Protein AF-A0A958GBP7-F1 (afdb_monomer)

Sequence (141 aa):
ARLQEMFGCHSPIRFRYVHDFTYGYDWAKWVAKDPARRSAVRPYDPPFLDYMIARGKELYELIAQDDRKYPTLRSAAYRNPFGFSREPEDETALLRRLAREGQIPLAAWRFDAAPDWKAPYYDIRRRLAETLGIQGKQDAQ

Structure (mmCIF, N/CA/C/O backbone):
data_AF-A0A958GBP7-F1
#
_entry.id   AF-A0A958GBP7-F1
#
loop_
_atom_site.group_PDB
_atom_site.id
_atom_site.type_symbol
_atom_site.label_atom_id
_atom_site.label_alt_id
_atom_site.label_comp_id
_atom_site.label_asym_id
_atom_site.label_entity_id
_atom_site.label_seq_id
_atom_site.pdbx_PDB_ins_code
_atom_site.Cartn_x
_atom_site.Cartn_y
_atom_site.Cartn_z
_atom_site.occupancy
_atom_site.B_iso_or_equiv
_atom_site.auth_seq_id
_atom_site.auth_comp_id
_atom_site.auth_asym_id
_atom_site.auth_atom_id
_atom_site.pdbx_PDB_model_num
ATOM 1 N N . ALA A 1 1 ? -9.358 -13.395 -4.813 1.00 68.19 1 ALA A N 1
ATOM 2 C CA . ALA A 1 1 ? -10.222 -13.517 -3.621 1.00 68.19 1 ALA A CA 1
ATOM 3 C C . ALA A 1 1 ? -9.408 -13.703 -2.334 1.00 68.19 1 ALA A C 1
ATOM 5 O O . ALA A 1 1 ? -9.445 -12.818 -1.494 1.00 68.19 1 ALA A O 1
ATOM 6 N N . ARG A 1 2 ? -8.567 -14.745 -2.220 1.00 87.12 2 ARG A N 1
ATOM 7 C CA . ARG A 1 2 ? -7.818 -15.089 -0.988 1.00 87.12 2 ARG A CA 1
ATOM 8 C C . ARG A 1 2 ? -7.112 -13.936 -0.251 1.00 87.12 2 ARG A C 1
ATOM 10 O O . ARG A 1 2 ? -7.284 -13.794 0.951 1.00 87.12 2 ARG A O 1
ATOM 17 N N . LEU A 1 3 ? -6.314 -13.106 -0.933 1.0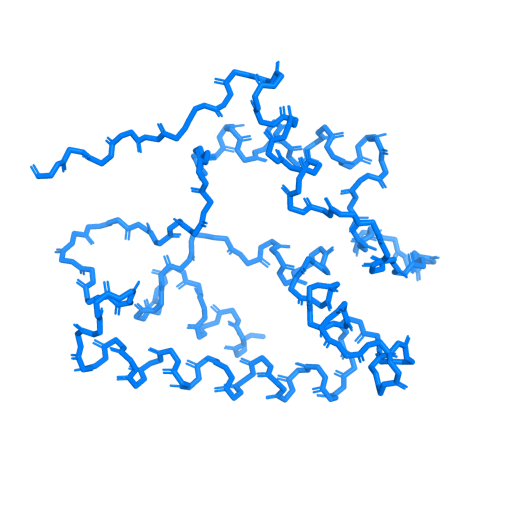0 89.81 3 LEU A N 1
ATOM 18 C CA . LEU A 1 3 ? -5.617 -11.989 -0.266 1.00 89.81 3 LEU A CA 1
ATOM 19 C C . LEU A 1 3 ? -6.596 -10.935 0.275 1.00 89.81 3 LEU A C 1
ATOM 21 O O . LEU A 1 3 ? -6.405 -10.417 1.369 1.00 89.81 3 LEU A O 1
ATOM 25 N N . GLN A 1 4 ? -7.681 -10.657 -0.446 1.00 88.38 4 GLN A N 1
ATOM 26 C CA . GLN A 1 4 ? -8.715 -9.737 0.026 1.00 88.38 4 GLN A CA 1
ATOM 27 C C . GLN A 1 4 ? -9.433 -10.285 1.265 1.00 88.38 4 GLN A C 1
ATOM 29 O O . GLN A 1 4 ? -9.693 -9.529 2.194 1.00 88.38 4 GLN A O 1
ATOM 34 N N . GLU A 1 5 ? -9.704 -11.588 1.311 1.00 91.69 5 GLU A N 1
ATOM 35 C CA . GLU A 1 5 ? -10.292 -12.248 2.484 1.00 91.69 5 GLU A CA 1
ATOM 36 C C . GLU A 1 5 ? -9.353 -12.230 3.692 1.00 91.69 5 GLU A C 1
ATOM 38 O O . GLU A 1 5 ? -9.816 -12.070 4.813 1.00 91.69 5 GLU A O 1
ATOM 43 N N . MET A 1 6 ? -8.041 -12.360 3.472 1.00 93.75 6 MET A N 1
ATOM 44 C CA . MET A 1 6 ? -7.046 -12.350 4.548 1.00 93.75 6 MET A CA 1
ATOM 45 C C . MET A 1 6 ? -6.799 -10.956 5.130 1.00 93.75 6 MET A C 1
ATOM 47 O O . M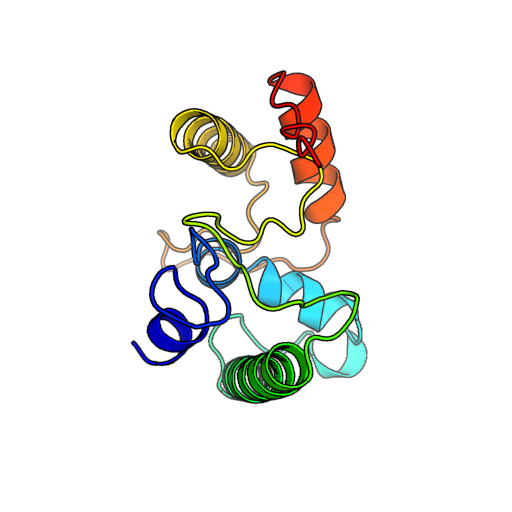ET A 1 6 ? -6.587 -10.837 6.331 1.00 93.75 6 MET A O 1
ATOM 51 N N . PHE A 1 7 ? -6.779 -9.915 4.294 1.00 94.06 7 PHE A N 1
ATOM 52 C CA . PHE A 1 7 ? -6.398 -8.559 4.710 1.00 94.06 7 PHE A CA 1
ATOM 53 C C . PHE A 1 7 ? -7.589 -7.615 4.921 1.00 94.06 7 PHE A C 1
ATOM 55 O O . PHE A 1 7 ? -7.465 -6.630 5.648 1.00 94.06 7 PHE A O 1
ATOM 62 N N . GLY A 1 8 ? -8.731 -7.891 4.289 1.00 92.12 8 GLY A N 1
ATOM 63 C CA . GLY A 1 8 ? -9.880 -6.989 4.233 1.00 92.12 8 GLY A CA 1
ATOM 64 C C . GLY A 1 8 ? -10.631 -6.820 5.555 1.00 92.12 8 GLY A C 1
ATOM 65 O O . GLY A 1 8 ? -10.294 -7.409 6.584 1.00 92.12 8 GLY A O 1
ATOM 66 N N . CYS A 1 9 ? -11.697 -6.022 5.512 1.00 90.56 9 CYS A N 1
ATOM 67 C CA . CYS A 1 9 ? -12.456 -5.563 6.678 1.00 90.56 9 CYS A CA 1
ATOM 68 C C . CYS A 1 9 ? -13.105 -6.674 7.521 1.00 90.56 9 CYS A C 1
ATOM 70 O O . CYS A 1 9 ? -13.351 -6.452 8.704 1.00 90.56 9 CYS A O 1
ATOM 72 N N . HIS A 1 10 ? -13.358 -7.847 6.934 1.00 89.88 10 HIS A N 1
ATOM 73 C CA . HIS A 1 10 ? -13.975 -8.996 7.609 1.00 89.88 10 HIS A CA 1
ATOM 74 C C . HIS A 1 10 ? -12.958 -10.015 8.153 1.00 89.88 10 HIS A C 1
ATOM 76 O O . HIS A 1 10 ? -13.345 -11.013 8.753 1.00 89.88 10 HIS A O 1
ATOM 82 N N . SER A 1 11 ? -11.660 -9.785 7.944 1.00 92.62 11 SER A N 1
ATOM 83 C CA . SER A 1 11 ? -10.584 -10.608 8.513 1.00 92.62 11 SER A CA 1
ATOM 84 C C . SER A 1 11 ? -10.226 -10.146 9.927 1.00 92.62 11 SER A C 1
ATOM 86 O O . SER A 1 11 ? -10.554 -9.025 10.278 1.00 92.62 11 SER A O 1
ATOM 88 N N . PRO A 1 12 ? -9.453 -10.899 10.722 1.00 92.56 12 PRO A N 1
ATOM 89 C CA . PRO A 1 12 ? -8.787 -10.369 11.916 1.00 92.56 12 PRO A CA 1
ATOM 90 C C . PRO A 1 12 ? -7.805 -9.212 11.651 1.00 92.56 12 PRO A C 1
ATOM 92 O O . PRO A 1 12 ? -7.540 -8.423 12.557 1.00 92.56 12 PRO A O 1
ATOM 95 N N . ILE A 1 13 ? -7.270 -9.074 10.428 1.00 94.31 13 ILE A N 1
ATOM 96 C CA . ILE A 1 13 ? -6.367 -7.968 10.063 1.00 94.31 13 ILE A CA 1
ATOM 97 C C . ILE A 1 13 ? -7.134 -6.641 9.937 1.00 94.31 13 ILE A C 1
ATOM 99 O O . ILE A 1 13 ? -6.620 -5.603 10.355 1.00 94.31 13 ILE A O 1
ATOM 103 N N . ARG A 1 14 ? -8.363 -6.671 9.407 1.00 93.25 14 ARG A N 1
ATOM 104 C CA . ARG A 1 14 ? -9.304 -5.534 9.319 1.00 93.25 14 ARG A CA 1
ATOM 105 C C . ARG A 1 14 ? -8.745 -4.273 8.657 1.00 93.25 14 ARG A C 1
ATOM 107 O O . ARG A 1 14 ? -8.990 -3.164 9.144 1.00 93.25 14 ARG A O 1
ATOM 114 N N . PHE A 1 15 ? -8.039 -4.393 7.534 1.00 92.94 15 PHE A N 1
ATOM 115 C CA . PHE A 1 15 ? -7.813 -3.215 6.695 1.00 92.94 15 PHE A CA 1
ATOM 116 C C . PHE A 1 15 ? -9.099 -2.857 5.955 1.00 92.94 15 PHE A C 1
ATOM 118 O O . PHE A 1 15 ? -9.737 -3.707 5.334 1.00 92.94 15 PHE A O 1
ATOM 125 N N . ARG A 1 16 ? -9.484 -1.577 6.017 1.00 92.44 16 ARG A N 1
ATOM 126 C CA . ARG A 1 16 ? -10.696 -1.080 5.349 1.00 92.44 16 ARG A CA 1
ATOM 127 C C . ARG A 1 16 ? -10.620 -1.230 3.832 1.00 92.44 16 ARG A C 1
ATOM 129 O O . ARG A 1 16 ? -11.624 -1.519 3.191 1.00 92.44 16 ARG A O 1
ATOM 136 N N . TYR A 1 17 ? -9.424 -1.052 3.279 1.00 91.81 17 TYR A N 1
ATOM 137 C CA . TYR A 1 17 ? -9.169 -1.095 1.847 1.00 91.81 17 TYR A CA 1
ATOM 138 C C . TYR A 1 17 ? -7.992 -2.008 1.531 1.00 91.81 17 TYR A C 1
ATOM 140 O O . TYR A 1 17 ? -7.031 -2.092 2.292 1.00 91.81 17 TYR A O 1
ATOM 148 N N . VAL A 1 18 ? -8.039 -2.610 0.346 1.00 90.69 18 VAL A N 1
ATOM 149 C CA . VAL A 1 18 ? -6.927 -3.371 -0.247 1.00 90.69 18 VAL A CA 1
ATOM 150 C C . VAL A 1 18 ? -6.214 -2.572 -1.345 1.00 90.69 18 VAL A C 1
ATOM 152 O O . VAL A 1 18 ? -5.508 -3.132 -2.176 1.00 90.69 18 VAL A O 1
ATOM 155 N N . HIS A 1 19 ? -6.400 -1.248 -1.360 1.00 93.56 19 HIS A N 1
ATOM 156 C CA . HIS A 1 19 ? -5.864 -0.349 -2.384 1.00 93.56 19 HIS A CA 1
ATOM 157 C C . HIS A 1 19 ? -4.338 -0.398 -2.483 1.00 93.56 19 HIS A C 1
ATOM 159 O O . HIS A 1 19 ? -3.807 -0.304 -3.584 1.00 93.56 19 HIS A O 1
ATOM 165 N N . ASP A 1 20 ? -3.631 -0.581 -1.365 1.00 93.94 20 ASP A N 1
ATOM 166 C CA . ASP A 1 20 ? -2.171 -0.691 -1.374 1.00 93.94 20 ASP A CA 1
ATOM 167 C C . ASP A 1 20 ? -1.687 -1.911 -2.174 1.00 93.94 20 ASP A C 1
ATOM 169 O O . ASP A 1 20 ? -0.698 -1.811 -2.902 1.00 93.94 20 ASP A O 1
ATOM 173 N N . PHE A 1 21 ? -2.435 -3.015 -2.138 1.00 94.81 21 PHE A N 1
ATOM 174 C CA . PHE A 1 21 ? -2.193 -4.173 -2.992 1.00 94.81 21 PHE A CA 1
ATOM 175 C C . PHE A 1 21 ? -2.599 -3.880 -4.442 1.00 94.81 21 PHE A C 1
ATOM 177 O O . PHE A 1 21 ? -1.790 -4.042 -5.355 1.00 94.81 21 PHE A O 1
ATOM 184 N N . THR A 1 22 ? -3.828 -3.396 -4.663 1.00 94.75 22 THR A N 1
ATOM 185 C CA . THR A 1 22 ? -4.367 -3.139 -6.010 1.00 94.75 22 THR A CA 1
ATOM 186 C C . THR A 1 22 ? -3.506 -2.161 -6.801 1.00 94.75 22 THR A C 1
ATOM 188 O O . THR A 1 22 ? -3.239 -2.396 -7.970 1.00 94.75 22 THR A O 1
ATOM 191 N N . TYR A 1 23 ? -3.033 -1.087 -6.179 1.00 96.81 23 TYR A N 1
ATOM 192 C CA . TYR A 1 23 ? -2.276 -0.030 -6.847 1.00 96.81 23 TYR A CA 1
ATOM 193 C C . TYR A 1 23 ? -0.755 -0.191 -6.726 1.00 96.81 23 TYR A C 1
ATOM 195 O O . TYR A 1 23 ? -0.003 0.716 -7.083 1.00 96.81 23 TYR A O 1
ATOM 203 N N . GLY A 1 24 ? -0.289 -1.348 -6.244 1.00 96.75 24 GLY A N 1
ATOM 204 C CA . GLY A 1 24 ? 1.124 -1.722 -6.239 1.00 96.75 24 GLY A CA 1
ATOM 205 C C . GLY A 1 24 ? 1.976 -1.054 -5.157 1.00 96.75 24 GLY A C 1
ATOM 206 O O . GLY A 1 24 ? 3.199 -1.142 -5.222 1.00 96.75 24 GLY A O 1
ATOM 207 N N . TYR A 1 25 ? 1.382 -0.411 -4.149 1.00 97.19 25 TYR A N 1
ATOM 208 C CA . TYR A 1 25 ? 2.128 0.192 -3.038 1.00 97.19 25 TYR A CA 1
ATOM 209 C C . TYR A 1 25 ? 2.823 -0.859 -2.167 1.00 97.19 25 TYR A C 1
ATOM 211 O O . TYR A 1 25 ? 3.985 -0.671 -1.795 1.00 97.19 25 TYR A O 1
ATOM 219 N N . ASP A 1 26 ? 2.147 -1.973 -1.873 1.00 96.69 26 ASP A N 1
ATOM 220 C CA . ASP A 1 26 ? 2.746 -3.083 -1.120 1.00 96.69 26 ASP A CA 1
ATOM 221 C C . ASP A 1 26 ? 3.909 -3.712 -1.895 1.00 96.69 26 ASP A C 1
ATOM 223 O O . ASP A 1 26 ? 4.976 -3.967 -1.328 1.00 96.69 26 ASP A O 1
ATOM 227 N N . TRP A 1 27 ? 3.734 -3.882 -3.209 1.00 98.12 27 TRP A N 1
ATOM 228 C CA . TRP A 1 27 ? 4.779 -4.375 -4.103 1.00 98.12 27 TRP A CA 1
ATOM 229 C C . TRP A 1 27 ? 5.973 -3.423 -4.159 1.00 98.12 27 TRP A C 1
ATOM 231 O O . TRP A 1 27 ? 7.100 -3.853 -3.921 1.00 98.12 27 TRP A O 1
ATOM 241 N N . ALA A 1 28 ? 5.741 -2.129 -4.388 1.00 98.06 28 ALA A N 1
ATOM 242 C CA . ALA A 1 28 ? 6.803 -1.132 -4.468 1.00 98.06 28 ALA A CA 1
ATOM 243 C C . ALA A 1 28 ? 7.647 -1.120 -3.186 1.00 98.06 28 ALA A C 1
ATOM 245 O O . ALA A 1 28 ? 8.876 -1.176 -3.232 1.00 98.06 28 ALA A O 1
ATOM 246 N N . LYS A 1 29 ? 6.985 -1.153 -2.023 1.00 97.25 29 LYS A N 1
ATOM 247 C CA . LYS A 1 29 ? 7.643 -1.245 -0.714 1.00 97.25 29 LYS A CA 1
ATOM 248 C C . LYS A 1 29 ? 8.426 -2.548 -0.539 1.00 97.25 29 LYS A C 1
ATOM 250 O O . LYS A 1 29 ? 9.486 -2.542 0.087 1.00 97.25 29 LYS A O 1
ATOM 255 N N . TRP A 1 30 ? 7.907 -3.670 -1.030 1.00 97.94 30 TRP A N 1
ATOM 256 C CA . TRP A 1 30 ? 8.577 -4.966 -0.954 1.00 97.94 30 TRP A CA 1
ATOM 257 C C . TRP A 1 30 ? 9.821 -5.031 -1.849 1.00 97.94 30 TRP A C 1
ATOM 259 O O . TRP A 1 30 ? 10.865 -5.502 -1.383 1.00 97.94 30 TRP A O 1
ATOM 269 N N . VAL A 1 31 ? 9.744 -4.507 -3.076 1.00 98.25 31 VAL A N 1
ATOM 270 C CA . VAL A 1 31 ? 10.886 -4.409 -3.996 1.00 98.25 31 VAL A CA 1
ATOM 271 C C . VAL A 1 31 ? 11.949 -3.467 -3.442 1.00 98.25 31 VAL A C 1
ATOM 273 O O . VAL A 1 31 ? 13.114 -3.850 -3.378 1.00 98.25 31 VAL A O 1
ATOM 276 N N . ALA A 1 32 ? 11.562 -2.286 -2.952 1.00 97.31 32 ALA A N 1
ATOM 277 C CA . ALA A 1 32 ? 12.491 -1.284 -2.423 1.00 97.31 32 ALA A CA 1
ATOM 278 C C . ALA A 1 32 ? 13.369 -1.795 -1.263 1.00 97.31 32 ALA A C 1
ATOM 280 O O . ALA A 1 32 ? 14.466 -1.287 -1.052 1.00 97.31 32 ALA A O 1
ATOM 281 N N . LYS A 1 33 ? 12.916 -2.813 -0.517 1.00 97.12 33 LYS A N 1
ATOM 282 C CA . LYS A 1 33 ? 13.695 -3.440 0.566 1.00 97.12 33 LYS A CA 1
ATOM 283 C C . LYS A 1 33 ? 14.826 -4.350 0.086 1.00 97.12 33 LYS A C 1
ATOM 285 O O . LYS A 1 33 ? 15.733 -4.616 0.864 1.00 97.12 33 LYS A O 1
ATOM 290 N N . ASP A 1 34 ? 14.742 -4.881 -1.130 1.00 97.62 34 ASP A N 1
ATOM 291 C CA . ASP A 1 34 ? 15.780 -5.733 -1.726 1.00 97.62 34 ASP A CA 1
ATOM 292 C C . ASP A 1 34 ? 15.709 -5.649 -3.263 1.00 97.62 34 ASP A C 1
ATOM 294 O O . ASP A 1 34 ? 15.269 -6.592 -3.935 1.00 97.62 34 ASP A O 1
ATOM 298 N N . PRO A 1 35 ? 16.092 -4.496 -3.850 1.00 97.38 35 PRO A N 1
ATOM 299 C CA . PRO A 1 35 ? 15.925 -4.273 -5.284 1.00 97.38 35 PRO A CA 1
ATOM 300 C C . PRO A 1 35 ? 16.744 -5.241 -6.138 1.00 97.38 35 PRO A C 1
ATOM 302 O O . PRO A 1 35 ? 16.307 -5.624 -7.224 1.00 97.38 35 PRO A O 1
ATOM 305 N N . ALA A 1 36 ? 17.909 -5.665 -5.635 1.00 97.50 36 ALA A N 1
ATOM 306 C CA . ALA A 1 36 ? 18.818 -6.566 -6.333 1.00 97.50 36 ALA A CA 1
ATOM 307 C C . ALA A 1 36 ? 18.146 -7.901 -6.679 1.00 97.50 36 ALA A C 1
ATOM 309 O O . ALA A 1 36 ? 18.353 -8.426 -7.768 1.00 97.50 36 ALA A O 1
ATOM 310 N N . ARG A 1 37 ? 17.306 -8.429 -5.780 1.00 97.19 37 ARG A N 1
ATOM 311 C CA . ARG A 1 37 ? 16.608 -9.704 -5.999 1.00 97.19 37 ARG A CA 1
ATOM 312 C C . ARG A 1 37 ? 15.189 -9.550 -6.538 1.00 97.19 37 ARG A C 1
ATOM 314 O O . ARG A 1 37 ? 14.660 -10.496 -7.110 1.00 97.19 37 ARG A O 1
ATOM 321 N N . ARG A 1 38 ? 14.547 -8.397 -6.324 1.00 98.06 38 ARG A N 1
ATOM 322 C CA . ARG A 1 38 ? 13.090 -8.248 -6.511 1.00 98.06 38 ARG A CA 1
ATOM 323 C C . ARG A 1 38 ? 12.681 -7.325 -7.651 1.00 98.06 38 ARG A C 1
ATOM 325 O O . ARG A 1 38 ? 11.519 -7.346 -8.032 1.00 98.06 38 ARG A O 1
ATOM 332 N N . SER A 1 39 ? 13.599 -6.540 -8.214 1.00 97.25 39 SER A N 1
ATOM 333 C CA . SER A 1 39 ? 13.273 -5.545 -9.252 1.00 97.25 39 SER A CA 1
ATOM 334 C C . SER A 1 39 ? 12.680 -6.130 -10.538 1.00 97.25 39 SER A C 1
ATOM 336 O O . SER A 1 39 ? 11.962 -5.420 -11.238 1.00 97.25 39 SER A O 1
ATOM 338 N N . ALA A 1 40 ? 12.946 -7.405 -10.833 1.00 97.00 40 ALA A N 1
ATOM 339 C CA . ALA A 1 40 ? 12.375 -8.112 -11.980 1.00 97.00 40 ALA A CA 1
ATOM 340 C C . ALA A 1 40 ? 10.966 -8.681 -11.723 1.00 97.00 40 ALA A C 1
ATOM 342 O O . ALA A 1 40 ? 10.287 -9.063 -12.672 1.00 97.00 40 ALA A O 1
ATOM 343 N N . VAL A 1 41 ? 10.521 -8.751 -10.465 1.00 97.81 41 VAL A N 1
ATOM 344 C CA . VAL A 1 41 ? 9.214 -9.309 -10.091 1.00 97.81 41 VAL A CA 1
ATOM 345 C C . VAL A 1 41 ? 8.151 -8.224 -10.227 1.00 97.81 41 VAL A C 1
ATOM 347 O O . VAL A 1 41 ? 8.315 -7.139 -9.672 1.00 97.81 41 VAL A O 1
ATOM 350 N N . ARG A 1 42 ? 7.042 -8.499 -10.916 1.00 96.12 42 ARG A N 1
ATOM 351 C CA . ARG A 1 42 ? 5.924 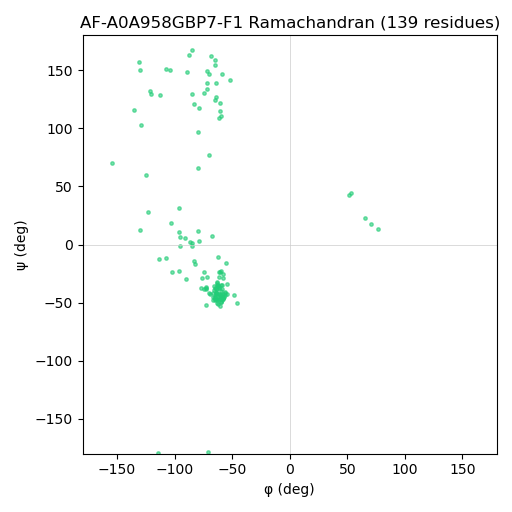-7.557 -11.095 1.00 96.12 42 ARG A CA 1
ATOM 352 C C . ARG A 1 42 ? 4.898 -7.638 -9.943 1.00 96.12 42 ARG A C 1
ATOM 354 O O . ARG A 1 42 ? 4.867 -8.639 -9.227 1.00 96.12 42 ARG A O 1
ATOM 361 N N . PRO A 1 43 ? 4.016 -6.626 -9.768 1.00 94.00 43 PRO A N 1
ATOM 362 C CA . PRO A 1 43 ? 3.045 -6.539 -8.662 1.00 94.00 43 PRO A CA 1
ATOM 363 C C . PRO A 1 43 ? 2.087 -7.712 -8.457 1.00 94.00 43 PRO A C 1
ATOM 365 O O . PRO A 1 43 ? 1.476 -7.797 -7.398 1.00 94.00 43 PRO A O 1
ATOM 368 N N . TYR A 1 44 ? 1.932 -8.597 -9.439 1.00 94.25 44 TYR A N 1
ATOM 369 C CA . TYR A 1 44 ? 1.042 -9.758 -9.348 1.00 94.25 44 TYR A CA 1
ATOM 370 C C . TYR A 1 44 ? 1.733 -11.063 -9.744 1.00 94.25 44 TYR A C 1
ATOM 372 O O . TYR A 1 44 ? 1.065 -12.076 -9.938 1.00 94.25 44 TYR A O 1
ATOM 380 N N . ASP A 1 45 ? 3.061 -11.049 -9.859 1.00 96.69 45 ASP A N 1
ATOM 381 C CA . ASP A 1 45 ? 3.809 -12.263 -10.149 1.00 96.69 45 ASP A CA 1
ATOM 382 C C . ASP A 1 45 ? 3.818 -13.185 -8.919 1.00 96.69 45 ASP A C 1
ATOM 384 O O . ASP A 1 45 ? 3.829 -12.696 -7.778 1.00 96.69 45 ASP A O 1
ATOM 388 N N . PRO A 1 46 ? 3.877 -14.517 -9.118 1.00 96.94 46 PRO A N 1
ATOM 389 C CA . PRO A 1 46 ? 3.817 -15.488 -8.028 1.00 96.94 46 PRO A CA 1
ATOM 390 C C . PRO A 1 46 ? 4.752 -15.202 -6.839 1.00 96.94 46 PRO A C 1
ATOM 392 O O . PRO A 1 46 ? 4.258 -15.234 -5.712 1.00 96.94 46 PRO A O 1
ATOM 395 N N . PRO A 1 47 ? 6.036 -14.807 -7.020 1.00 97.88 47 PRO A N 1
ATOM 396 C CA . PRO A 1 47 ? 6.927 -14.561 -5.883 1.00 97.88 47 PRO A CA 1
ATOM 397 C C . PRO A 1 47 ? 6.429 -13.473 -4.922 1.00 97.88 47 PRO A C 1
ATOM 399 O O . PRO A 1 47 ? 6.628 -13.570 -3.710 1.00 97.88 47 PRO A O 1
ATOM 402 N N . PHE A 1 48 ? 5.771 -12.433 -5.440 1.00 97.88 48 PHE A N 1
ATOM 403 C CA . PHE A 1 48 ? 5.200 -11.387 -4.595 1.00 97.88 48 PHE A CA 1
ATOM 404 C C . PHE A 1 48 ? 3.894 -11.841 -3.931 1.00 97.88 48 PHE A C 1
ATOM 406 O O . PHE A 1 48 ? 3.654 -11.530 -2.762 1.00 97.88 48 PHE A O 1
ATOM 413 N N . LEU A 1 49 ? 3.061 -12.608 -4.639 1.00 97.25 49 LEU A N 1
ATOM 414 C CA . LEU A 1 49 ? 1.825 -13.150 -4.070 1.00 97.25 49 LEU A CA 1
ATOM 415 C C . LEU A 1 49 ? 2.111 -14.128 -2.923 1.00 97.25 49 LEU A C 1
ATOM 417 O O . LEU A 1 49 ? 1.466 -14.041 -1.876 1.00 97.25 49 LEU A O 1
ATOM 421 N N . ASP A 1 50 ? 3.115 -14.991 -3.077 1.00 97.19 50 ASP A N 1
ATOM 422 C CA . ASP A 1 50 ? 3.562 -15.913 -2.029 1.00 97.19 50 ASP A CA 1
ATOM 423 C C . ASP A 1 50 ? 4.069 -15.155 -0.800 1.00 97.19 50 ASP A C 1
ATOM 425 O O . ASP A 1 50 ? 3.697 -15.478 0.334 1.00 97.19 50 ASP A O 1
ATOM 429 N N . TYR A 1 51 ? 4.840 -14.084 -1.018 1.00 97.25 51 TYR A N 1
ATOM 430 C CA . TYR A 1 51 ? 5.253 -13.176 0.048 1.00 97.25 51 TYR A CA 1
ATOM 431 C C . TYR A 1 51 ? 4.051 -12.567 0.787 1.00 97.25 51 TYR A C 1
ATOM 433 O O . TYR A 1 51 ? 4.026 -12.571 2.019 1.00 97.25 51 TYR A O 1
ATOM 441 N N . MET A 1 52 ? 3.037 -12.076 0.068 1.00 97.19 52 MET A N 1
ATOM 442 C CA . MET A 1 52 ? 1.842 -11.487 0.685 1.00 97.19 52 MET A CA 1
ATOM 443 C C . MET A 1 52 ? 1.048 -12.510 1.505 1.00 97.19 52 MET A C 1
ATOM 445 O O . MET A 1 52 ? 0.561 -12.182 2.588 1.00 97.19 52 MET A O 1
ATOM 449 N N . ILE A 1 53 ? 0.949 -13.758 1.036 1.00 96.56 53 ILE A N 1
ATOM 450 C CA . ILE A 1 53 ? 0.292 -14.844 1.778 1.00 96.56 53 ILE A CA 1
ATOM 451 C C . ILE A 1 53 ? 1.067 -15.164 3.059 1.00 96.56 53 ILE A C 1
ATOM 453 O O . ILE A 1 53 ? 0.458 -15.255 4.127 1.00 96.56 53 ILE A O 1
ATOM 457 N N . ALA A 1 54 ? 2.391 -15.323 2.971 1.00 97.12 54 ALA A N 1
ATOM 458 C CA . ALA A 1 54 ? 3.240 -15.572 4.135 1.00 97.12 54 ALA A CA 1
ATOM 459 C C . ALA A 1 54 ? 3.115 -14.432 5.156 1.00 97.12 54 ALA A C 1
ATOM 461 O O . ALA A 1 54 ? 2.815 -14.675 6.324 1.00 97.12 54 ALA A O 1
ATOM 462 N N . ARG A 1 55 ? 3.202 -13.180 4.691 1.00 96.19 55 ARG A N 1
ATOM 463 C CA . ARG A 1 55 ? 3.056 -12.002 5.548 1.00 96.19 55 ARG A CA 1
ATOM 464 C C . ARG A 1 55 ? 1.682 -11.916 6.205 1.00 96.19 55 ARG A C 1
ATOM 466 O O . ARG A 1 55 ? 1.576 -11.492 7.353 1.00 96.19 55 ARG A O 1
ATOM 473 N N . GLY A 1 56 ? 0.631 -12.296 5.486 1.00 95.88 56 GLY A N 1
ATOM 474 C CA . GLY A 1 56 ? -0.710 -12.378 6.046 1.00 95.88 56 GLY A CA 1
ATOM 475 C C . GLY A 1 56 ? -0.762 -13.364 7.211 1.00 95.88 56 GLY A C 1
ATOM 476 O O . GLY A 1 56 ? -1.209 -12.985 8.285 1.00 95.88 56 GLY A O 1
ATOM 477 N N . LYS A 1 57 ? -0.235 -14.585 7.046 1.00 97.00 57 LYS A N 1
ATOM 478 C CA . LYS A 1 57 ? -0.181 -15.593 8.124 1.00 97.00 57 LYS A CA 1
ATOM 479 C C . LYS A 1 57 ? 0.584 -15.099 9.355 1.00 97.00 57 LYS A C 1
ATOM 481 O O . LYS A 1 57 ? 0.055 -15.193 10.455 1.00 97.00 57 LYS A O 1
ATOM 486 N N . GLU A 1 58 ? 1.751 -14.485 9.158 1.00 97.19 58 GLU A N 1
ATOM 487 C CA . GLU A 1 58 ? 2.515 -13.861 10.251 1.00 97.19 58 GLU A CA 1
ATOM 488 C C . GLU A 1 58 ? 1.677 -12.822 11.008 1.00 97.19 58 GLU A C 1
ATOM 490 O O . GLU A 1 58 ? 1.729 -12.737 12.230 1.00 97.19 58 GLU A O 1
ATOM 495 N N . LEU A 1 59 ? 0.885 -12.011 10.294 1.00 95.88 59 LEU A N 1
ATOM 496 C CA . LEU A 1 59 ? -0.009 -11.057 10.942 1.00 95.88 59 LEU A CA 1
ATOM 497 C C . LEU A 1 59 ? -1.083 -11.772 11.761 1.00 95.88 59 LEU A C 1
ATOM 499 O O . LEU A 1 59 ? -1.312 -11.357 12.884 1.00 95.88 59 LEU A O 1
ATOM 503 N N . TYR A 1 60 ? -1.711 -12.839 11.264 1.00 95.88 60 TYR A N 1
ATOM 504 C CA . TYR A 1 60 ? -2.668 -13.612 12.070 1.00 95.88 60 TYR A CA 1
ATOM 505 C C . TYR A 1 60 ? -2.045 -14.127 13.374 1.00 95.88 60 TYR A C 1
ATOM 507 O O . TYR A 1 60 ? -2.669 -14.006 14.425 1.00 95.88 60 TYR A O 1
ATOM 515 N N . GLU A 1 61 ? -0.818 -14.649 13.316 1.00 96.88 61 GLU A N 1
ATOM 516 C CA . GLU A 1 61 ? -0.090 -15.132 14.495 1.00 96.88 61 GLU A CA 1
ATOM 517 C C . GLU A 1 61 ? 0.184 -14.005 15.498 1.00 96.88 61 GLU A C 1
ATOM 519 O O . GLU A 1 61 ? -0.125 -14.152 16.679 1.00 96.88 61 GLU A O 1
ATOM 524 N N . LEU A 1 62 ? 0.677 -12.853 15.029 1.00 96.75 62 LEU A N 1
ATOM 525 C CA . LEU A 1 62 ? 0.919 -11.679 15.877 1.00 96.75 62 LEU A CA 1
ATOM 526 C C . LEU A 1 62 ? -0.366 -11.187 16.557 1.00 96.75 62 LEU A C 1
ATOM 528 O O . LEU A 1 62 ? -0.352 -10.829 17.730 1.00 96.75 62 LEU A O 1
ATOM 532 N N . ILE A 1 63 ? -1.491 -11.203 15.841 1.00 95.31 63 ILE A N 1
ATOM 533 C CA . ILE A 1 63 ? -2.788 -10.766 16.376 1.00 95.31 63 ILE A CA 1
ATOM 534 C C . ILE A 1 63 ? -3.309 -11.743 17.418 1.00 95.31 63 ILE A C 1
ATOM 536 O O . ILE A 1 63 ? -3.813 -11.318 18.454 1.00 95.31 63 ILE A O 1
ATOM 540 N N . ALA A 1 64 ? -3.177 -13.045 17.159 1.00 94.50 64 ALA A N 1
ATOM 541 C CA . ALA A 1 64 ? -3.565 -14.084 18.105 1.00 94.50 64 ALA A CA 1
ATOM 542 C C . ALA A 1 64 ? -2.757 -14.005 19.412 1.00 94.50 64 ALA A C 1
ATOM 544 O O . ALA A 1 64 ? -3.263 -14.381 20.465 1.00 94.50 64 ALA A O 1
ATOM 545 N N . GLN A 1 65 ? -1.527 -13.490 19.346 1.00 95.94 65 GLN A N 1
ATOM 546 C CA . GLN A 1 65 ? -0.660 -13.234 20.499 1.00 95.94 65 GLN A CA 1
ATOM 547 C C . GLN A 1 65 ? -0.885 -11.857 21.148 1.00 95.94 65 GLN A C 1
ATOM 549 O O . GLN A 1 65 ? -0.182 -11.520 22.096 1.00 95.94 65 GLN A O 1
ATOM 554 N N . ASP A 1 66 ? -1.838 -11.065 20.645 1.00 93.88 66 ASP A N 1
ATOM 555 C CA . ASP A 1 66 ? -2.089 -9.680 21.062 1.00 93.88 66 ASP A CA 1
ATOM 556 C C . ASP A 1 66 ? -0.813 -8.814 21.045 1.00 93.88 66 ASP A C 1
ATOM 558 O O . ASP A 1 66 ? -0.535 -8.038 21.960 1.00 93.88 66 ASP A O 1
ATOM 562 N N . ASP A 1 67 ? -0.004 -8.973 19.989 1.00 95.81 67 ASP A N 1
ATOM 563 C CA . ASP A 1 67 ? 1.255 -8.254 19.806 1.00 95.81 67 ASP A CA 1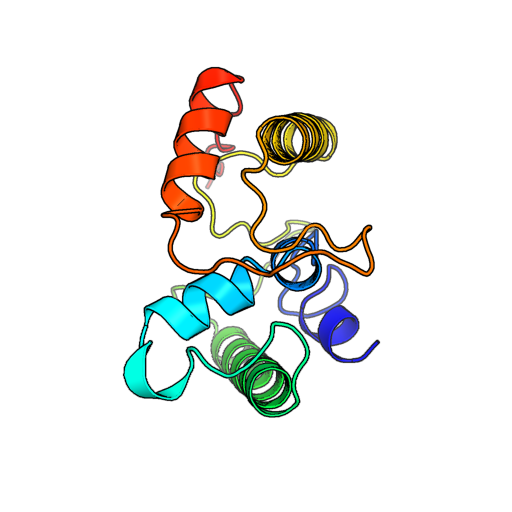
ATOM 564 C C . ASP A 1 67 ? 1.074 -6.736 19.954 1.00 95.81 67 ASP A C 1
ATOM 566 O O . ASP A 1 67 ? 0.124 -6.145 19.441 1.00 95.81 67 ASP A O 1
ATOM 570 N N . ARG A 1 68 ? 2.052 -6.066 20.577 1.00 92.06 68 ARG A N 1
ATOM 571 C CA . ARG A 1 68 ? 2.002 -4.621 20.859 1.00 92.06 68 ARG A CA 1
ATOM 572 C C . ARG A 1 68 ? 1.735 -3.766 19.615 1.00 92.06 68 ARG A C 1
ATOM 574 O O . ARG A 1 68 ? 1.130 -2.702 19.726 1.00 92.06 68 ARG A O 1
ATOM 581 N N . LYS A 1 69 ? 2.232 -4.175 18.444 1.00 90.50 69 LYS A N 1
ATOM 582 C CA . LYS A 1 69 ? 2.045 -3.448 17.182 1.00 90.50 69 LYS A CA 1
ATOM 583 C C . LYS A 1 69 ? 0.785 -3.894 16.442 1.00 90.50 69 LYS A C 1
ATOM 585 O O . LYS A 1 69 ? 0.207 -3.090 15.709 1.00 90.50 69 LYS A O 1
ATOM 590 N N . TYR A 1 70 ? 0.375 -5.147 16.604 1.00 91.94 70 TYR A N 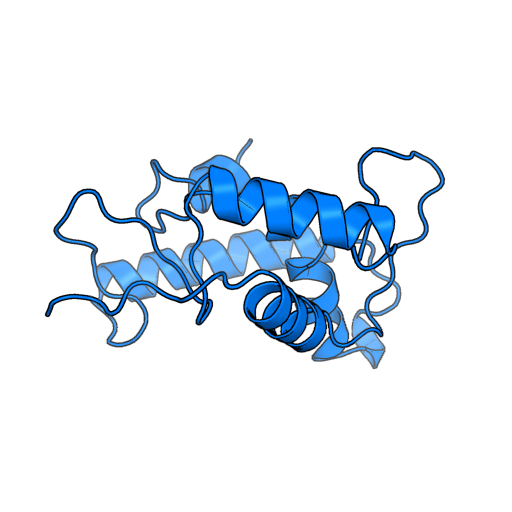1
ATOM 591 C CA . TYR A 1 70 ? -0.807 -5.710 15.958 1.00 91.94 70 TYR A CA 1
ATOM 592 C C . TYR A 1 70 ? -1.788 -6.318 16.967 1.00 91.94 70 TYR A C 1
ATOM 594 O O . TYR A 1 70 ? -2.124 -7.495 16.833 1.00 91.94 70 TYR A O 1
ATOM 602 N N . PRO A 1 71 ? -2.313 -5.531 17.921 1.00 92.12 71 PRO A N 1
ATOM 603 C CA . PRO A 1 71 ? -3.225 -6.061 18.919 1.00 92.12 71 PRO A CA 1
ATOM 604 C C . PRO A 1 71 ? -4.560 -6.461 18.286 1.00 92.12 71 PRO A C 1
ATOM 606 O O . PRO A 1 71 ? -4.939 -6.016 17.186 1.00 92.12 71 PRO A O 1
ATOM 609 N N . THR A 1 72 ? -5.312 -7.281 19.007 1.00 92.06 72 THR A N 1
ATOM 610 C CA . THR A 1 72 ? -6.699 -7.587 18.674 1.00 92.06 72 THR A CA 1
ATOM 611 C C . THR A 1 72 ? -7.542 -6.317 18.775 1.00 92.06 72 THR A C 1
ATOM 613 O O . THR A 1 72 ? -7.554 -5.616 19.786 1.00 92.06 72 THR A O 1
ATOM 616 N N . LEU A 1 73 ? -8.283 -6.006 17.710 1.00 89.81 73 LEU A N 1
ATOM 617 C CA . LEU A 1 73 ? -9.161 -4.840 17.689 1.00 89.81 73 LEU A CA 1
ATOM 618 C C . LEU A 1 73 ? -10.457 -5.143 18.443 1.00 89.81 73 LEU A C 1
ATOM 620 O O . LEU A 1 73 ? -11.233 -5.999 18.023 1.00 89.81 73 LEU A O 1
ATOM 624 N N . ARG A 1 74 ? -10.707 -4.410 19.532 1.00 78.50 74 ARG A N 1
ATOM 625 C CA . ARG A 1 74 ? -11.881 -4.612 20.401 1.00 78.50 74 ARG A CA 1
ATOM 626 C C . ARG A 1 74 ? -13.164 -3.940 19.895 1.00 78.50 74 ARG A C 1
ATOM 628 O O . ARG A 1 74 ? -14.246 -4.284 20.352 1.00 78.50 74 ARG A O 1
ATOM 635 N N . SER A 1 75 ? -13.061 -2.989 18.967 1.00 79.44 75 SER A N 1
ATOM 636 C CA . SER A 1 75 ? -14.185 -2.188 18.459 1.00 79.44 75 SER A CA 1
ATOM 637 C C . SER A 1 75 ? -14.478 -2.460 16.980 1.00 79.44 75 SER A C 1
ATOM 639 O O . SER A 1 75 ? -13.790 -3.237 16.319 1.00 79.44 75 SER A O 1
ATOM 641 N N . ALA A 1 76 ? -15.474 -1.776 16.410 1.00 79.94 76 ALA A N 1
ATOM 642 C CA . ALA A 1 76 ? -15.737 -1.773 14.969 1.00 79.94 76 ALA A CA 1
ATOM 643 C C . ALA A 1 76 ? -14.633 -1.068 14.128 1.00 79.94 76 ALA A C 1
ATOM 645 O O . ALA A 1 76 ? -14.796 -0.918 12.919 1.00 79.94 76 ALA A O 1
ATOM 646 N N . ALA A 1 77 ? -13.505 -0.677 14.735 1.00 87.44 77 ALA A N 1
ATOM 647 C CA . ALA A 1 77 ? -12.415 0.028 14.068 1.00 87.44 77 ALA A CA 1
ATOM 648 C C . ALA A 1 77 ? -11.702 -0.799 12.984 1.00 87.44 77 ALA A C 1
ATOM 650 O O . ALA A 1 77 ? -11.712 -2.032 12.975 1.00 87.44 77 ALA A O 1
ATOM 651 N N . TYR A 1 78 ? -11.039 -0.080 12.082 1.00 91.62 78 TYR A N 1
ATOM 652 C CA . TYR A 1 78 ? -10.151 -0.629 11.064 1.00 91.62 78 TYR A CA 1
ATOM 653 C C . TYR A 1 78 ? -8.708 -0.308 11.416 1.00 91.62 78 TYR A C 1
ATOM 655 O O . TYR A 1 78 ? -8.425 0.736 12.002 1.00 91.62 78 TYR A O 1
ATOM 663 N N . ARG A 1 79 ? -7.774 -1.167 11.006 1.00 91.69 79 ARG A N 1
ATOM 664 C CA . ARG A 1 79 ? -6.355 -0.835 11.147 1.00 91.69 79 ARG A CA 1
ATOM 665 C C . ARG A 1 79 ? -5.965 0.246 10.157 1.00 91.69 79 ARG A C 1
ATOM 667 O O . ARG A 1 79 ? -6.254 0.140 8.965 1.00 91.69 79 ARG A O 1
ATOM 674 N N . ASN A 1 80 ? -5.236 1.237 10.650 1.00 90.56 80 ASN A N 1
ATOM 675 C CA . ASN A 1 80 ? -4.646 2.276 9.829 1.00 90.56 80 ASN A CA 1
ATOM 676 C C . ASN A 1 80 ? -3.153 2.411 10.163 1.00 90.56 80 ASN A C 1
ATOM 678 O O . ASN A 1 80 ? -2.810 2.992 11.186 1.00 90.56 80 ASN A O 1
ATOM 682 N N . PRO A 1 81 ? -2.244 1.876 9.331 1.00 85.62 81 PRO A N 1
ATOM 683 C CA . PRO A 1 81 ? -0.810 2.021 9.560 1.00 85.62 81 PRO A CA 1
ATOM 684 C C . PRO A 1 81 ? -0.268 3.399 9.135 1.00 85.62 81 PRO A C 1
ATOM 686 O O . PRO A 1 81 ? 0.945 3.603 9.171 1.00 85.62 81 PRO A O 1
ATOM 689 N N . PHE A 1 82 ? -1.130 4.316 8.682 1.00 86.81 82 PHE A N 1
ATOM 690 C CA . PHE A 1 82 ? -0.764 5.647 8.202 1.00 86.81 82 PHE A CA 1
ATOM 691 C C . PHE A 1 82 ? -1.106 6.721 9.236 1.00 86.81 82 PHE A C 1
ATOM 693 O O . PHE A 1 82 ? -2.082 6.602 9.968 1.00 86.81 82 PHE A O 1
ATOM 700 N N . GLY A 1 83 ? -0.333 7.810 9.245 1.00 87.12 83 GLY A N 1
ATOM 701 C CA . GLY A 1 83 ? -0.568 8.971 10.115 1.00 87.12 83 GLY A CA 1
ATOM 702 C C . GLY A 1 83 ? -1.663 9.937 9.637 1.00 87.12 83 GLY A C 1
ATOM 703 O O . GLY A 1 83 ? -1.750 11.0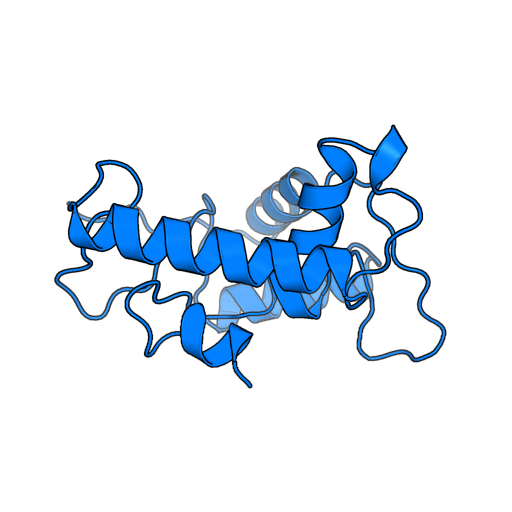46 10.150 1.00 87.12 83 GLY A O 1
ATOM 704 N N . PHE A 1 84 ? -2.464 9.556 8.639 1.00 92.12 84 PHE A N 1
ATOM 705 C CA . PHE A 1 84 ? -3.540 10.369 8.063 1.00 92.12 84 PHE A CA 1
ATOM 706 C C . PHE A 1 84 ? -4.841 9.560 7.969 1.00 92.12 84 PHE A C 1
ATOM 708 O O . PHE A 1 84 ? -4.806 8.325 7.967 1.00 92.12 84 PHE A O 1
ATOM 715 N N . SER A 1 85 ? -5.989 10.245 7.927 1.00 92.62 85 SER A N 1
ATOM 716 C CA . SER A 1 85 ? -7.314 9.617 7.861 1.00 92.62 85 SER A CA 1
ATOM 717 C C . SER A 1 85 ? -7.480 8.722 6.628 1.00 92.62 85 SER A C 1
ATOM 719 O O . SER A 1 85 ? -6.938 8.974 5.553 1.00 92.62 85 SER A O 1
ATOM 721 N N . ARG A 1 86 ? -8.251 7.647 6.811 1.00 92.12 86 ARG A N 1
ATOM 722 C CA . ARG A 1 86 ? -8.674 6.698 5.768 1.00 92.12 86 ARG A CA 1
ATOM 723 C C . ARG A 1 86 ? -10.206 6.603 5.719 1.00 92.12 86 ARG A C 1
ATOM 725 O O . ARG A 1 86 ? -10.763 5.549 5.402 1.00 92.12 86 ARG A O 1
ATOM 732 N N . GLU A 1 87 ? -10.908 7.669 6.100 1.00 93.19 87 GLU A N 1
ATOM 733 C CA . GLU A 1 87 ? -12.348 7.768 5.843 1.00 93.19 87 GLU A CA 1
ATOM 734 C C . GLU A 1 87 ? -12.623 7.832 4.328 1.00 93.19 87 GLU A C 1
ATOM 736 O O . GLU A 1 87 ? -11.722 8.189 3.567 1.00 93.19 87 GLU A O 1
ATOM 741 N N . PRO A 1 88 ? -13.809 7.413 3.847 1.00 94.00 88 PRO A N 1
ATOM 742 C CA . PRO A 1 88 ? -14.071 7.247 2.416 1.00 94.00 88 PRO A CA 1
ATOM 743 C C . PRO A 1 88 ? -13.829 8.507 1.590 1.00 94.00 88 PRO A C 1
ATOM 745 O O . PRO A 1 88 ? -13.262 8.422 0.500 1.00 94.00 88 PRO A O 1
ATOM 748 N N . GLU A 1 89 ? -14.237 9.663 2.104 1.00 95.69 89 GLU A N 1
ATOM 749 C CA . GLU A 1 89 ? -14.105 10.957 1.442 1.00 95.69 89 GLU A CA 1
ATOM 750 C C . GLU A 1 89 ? -12.629 11.350 1.309 1.00 95.69 89 GLU A C 1
ATOM 752 O O . GLU A 1 89 ? -12.175 11.669 0.207 1.00 95.69 89 GLU A O 1
ATOM 757 N N . ASP A 1 90 ? -11.870 11.231 2.401 1.00 95.69 90 ASP A N 1
ATOM 758 C CA . ASP A 1 90 ? -10.434 11.517 2.456 1.00 95.69 90 ASP A CA 1
ATOM 759 C C . ASP A 1 90 ? -9.634 10.575 1.550 1.00 95.69 90 ASP A C 1
ATOM 761 O O . ASP A 1 90 ? -8.819 11.013 0.736 1.00 95.69 90 ASP A O 1
ATOM 765 N N . GLU A 1 91 ? -9.907 9.271 1.642 1.00 95.75 91 GLU A N 1
ATOM 766 C CA . GLU A 1 91 ? -9.280 8.242 0.812 1.00 95.75 91 GLU A CA 1
ATOM 767 C C . GLU A 1 91 ? -9.537 8.509 -0.673 1.00 95.75 91 GLU A C 1
ATOM 769 O O . GLU A 1 91 ? -8.625 8.440 -1.500 1.00 95.75 91 GLU A O 1
ATOM 774 N N . THR A 1 92 ? -10.779 8.851 -1.018 1.00 96.19 92 THR A N 1
ATOM 775 C CA . THR A 1 92 ? -11.171 9.162 -2.394 1.00 96.19 92 THR A CA 1
ATOM 776 C C . THR A 1 92 ? -10.470 10.422 -2.895 1.00 96.19 92 THR A C 1
ATOM 778 O O . THR A 1 92 ? -9.959 10.429 -4.019 1.00 96.19 92 THR A O 1
ATOM 781 N N . ALA A 1 93 ? -10.430 11.486 -2.089 1.00 97.25 93 ALA A N 1
ATOM 782 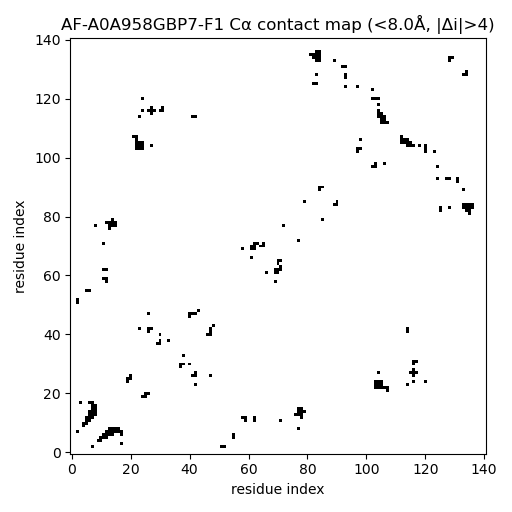C CA . ALA A 1 93 ? -9.759 12.733 -2.441 1.00 97.25 93 ALA A CA 1
ATOM 783 C C . ALA A 1 93 ? -8.257 12.509 -2.674 1.00 97.25 93 ALA A C 1
ATOM 785 O O . ALA A 1 93 ? -7.722 12.916 -3.712 1.00 97.25 93 ALA A O 1
ATOM 786 N N . LEU A 1 94 ? -7.601 11.791 -1.759 1.00 97.31 94 LEU A N 1
ATOM 787 C CA . LEU A 1 94 ? -6.185 11.458 -1.844 1.00 97.31 94 LEU A CA 1
ATOM 788 C C . LEU A 1 94 ? -5.879 10.597 -3.077 1.00 97.31 94 LEU A C 1
ATOM 790 O O . LEU A 1 94 ? -5.009 10.958 -3.870 1.00 97.31 94 LEU A O 1
ATOM 794 N N . LEU A 1 95 ? -6.611 9.498 -3.294 1.00 96.38 95 LEU A N 1
ATOM 795 C CA . LEU A 1 95 ? -6.382 8.606 -4.437 1.00 96.38 95 LEU A CA 1
ATOM 796 C C . LEU A 1 95 ? -6.630 9.289 -5.779 1.00 96.38 95 LEU A C 1
ATOM 798 O O . LEU A 1 95 ? -5.832 9.115 -6.699 1.00 96.38 95 LEU A O 1
ATOM 802 N N . ARG A 1 96 ? -7.686 10.103 -5.904 1.00 96.56 96 ARG A N 1
ATOM 803 C CA . ARG A 1 96 ? -7.929 10.883 -7.130 1.00 96.56 96 ARG A CA 1
ATOM 804 C C . ARG A 1 96 ? -6.769 11.824 -7.423 1.00 96.56 96 ARG A C 1
ATOM 806 O O . ARG A 1 96 ? -6.347 11.943 -8.573 1.00 96.56 96 ARG A O 1
ATOM 813 N N . ARG A 1 97 ? -6.246 12.487 -6.390 1.00 97.56 97 ARG A N 1
ATOM 814 C CA . ARG A 1 97 ? -5.128 13.415 -6.532 1.00 97.56 97 ARG A CA 1
ATOM 815 C C . AR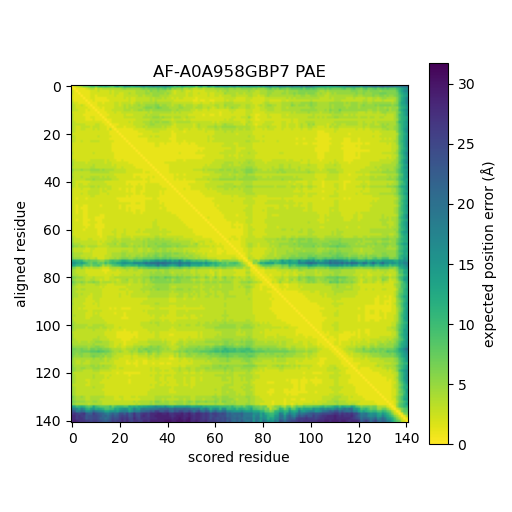G A 1 97 ? -3.839 12.688 -6.928 1.00 97.56 97 ARG A C 1
ATOM 817 O O . ARG A 1 97 ? -3.197 13.117 -7.882 1.00 97.56 97 ARG A O 1
ATOM 824 N N . LEU A 1 98 ? -3.529 11.557 -6.288 1.00 97.12 98 LEU A N 1
ATOM 825 C CA . LEU A 1 98 ? -2.391 10.697 -6.640 1.00 97.12 98 LEU A CA 1
ATOM 826 C C . LEU A 1 98 ? -2.491 10.178 -8.078 1.00 97.12 98 LEU A C 1
ATOM 828 O O . LEU A 1 98 ? -1.516 10.244 -8.822 1.00 97.12 98 LEU A O 1
ATOM 832 N N . ALA A 1 99 ? -3.670 9.702 -8.487 1.00 95.94 99 ALA A N 1
ATOM 833 C CA . ALA A 1 99 ? -3.908 9.213 -9.842 1.00 95.94 99 ALA A CA 1
ATOM 834 C C . ALA A 1 99 ? -3.693 10.314 -10.886 1.00 95.94 99 ALA A C 1
ATOM 836 O O . ALA A 1 99 ? -3.015 10.089 -11.887 1.00 95.94 99 ALA A O 1
ATOM 837 N N . ARG A 1 100 ? -4.221 11.518 -10.631 1.00 95.62 100 ARG A N 1
ATOM 838 C CA . ARG A 1 100 ? -4.073 12.672 -11.527 1.00 95.62 100 ARG A CA 1
ATOM 839 C C . ARG A 1 100 ? -2.617 13.111 -11.689 1.00 95.62 100 ARG A C 1
ATOM 841 O O . ARG A 1 100 ? -2.239 13.552 -12.766 1.00 95.62 100 ARG A O 1
ATOM 848 N N . GLU A 1 101 ? -1.814 13.003 -10.635 1.00 95.75 101 GLU A N 1
ATOM 849 C CA . GLU A 1 101 ? -0.398 13.399 -10.634 1.00 95.75 101 GLU A CA 1
ATOM 850 C C . GLU A 1 101 ? 0.561 12.258 -11.022 1.00 95.75 101 GLU A C 1
ATOM 852 O O . GLU A 1 101 ? 1.780 12.422 -10.944 1.00 95.75 101 GLU A O 1
ATOM 857 N N . GLY A 1 102 ? 0.038 11.089 -11.417 1.00 94.88 102 GLY A N 1
ATOM 858 C CA . GLY A 1 102 ? 0.858 9.926 -11.770 1.00 94.88 102 GLY A CA 1
ATOM 859 C C . GLY A 1 102 ? 1.649 9.345 -10.592 1.00 94.88 102 GLY A C 1
ATOM 860 O O . GLY A 1 102 ? 2.659 8.684 -10.793 1.00 94.88 102 GLY A O 1
ATOM 861 N N . GLN A 1 103 ? 1.203 9.584 -9.357 1.00 96.88 103 GLN A N 1
ATOM 862 C CA . GLN A 1 103 ? 1.879 9.185 -8.114 1.00 96.88 103 GLN A CA 1
ATOM 863 C C . GLN A 1 103 ? 1.348 7.855 -7.550 1.00 96.88 103 GLN A C 1
ATOM 865 O O . GLN A 1 103 ? 1.310 7.626 -6.334 1.00 96.88 103 GLN A O 1
ATOM 870 N N . ILE A 1 104 ? 0.915 6.970 -8.446 1.00 97.19 104 ILE A N 1
ATOM 871 C CA . ILE A 1 104 ? 0.463 5.617 -8.135 1.00 97.19 104 ILE A CA 1
ATOM 872 C C . ILE A 1 104 ? 1.472 4.621 -8.736 1.00 97.19 104 ILE A C 1
ATOM 874 O O . ILE A 1 104 ? 1.746 4.730 -9.929 1.00 97.19 104 ILE A O 1
ATOM 878 N N . PRO A 1 105 ? 2.000 3.653 -7.956 1.00 97.62 105 PRO A N 1
ATOM 879 C CA . PRO A 1 105 ? 2.997 2.687 -8.428 1.00 97.62 105 PRO A CA 1
ATOM 880 C C . PRO A 1 105 ? 2.569 1.924 -9.673 1.00 97.62 105 PRO A C 1
ATOM 882 O O . PRO A 1 105 ? 3.362 1.727 -10.586 1.00 97.62 105 PRO A O 1
ATOM 885 N N . LEU A 1 106 ? 1.308 1.496 -9.710 1.00 97.31 106 LEU A N 1
ATOM 886 C CA . LEU A 1 106 ? 0.711 0.835 -10.857 1.00 97.31 106 LEU A CA 1
ATOM 887 C C . LEU A 1 106 ? -0.681 1.408 -11.119 1.00 97.31 106 LEU A C 1
ATOM 889 O O . LEU A 1 106 ? -1.604 1.227 -10.321 1.00 97.31 106 LEU A O 1
ATOM 893 N N . ALA A 1 107 ? -0.852 2.049 -12.275 1.00 95.50 107 ALA A N 1
ATOM 894 C CA . ALA A 1 107 ? -2.160 2.442 -12.787 1.00 95.50 107 ALA A CA 1
ATOM 895 C C . ALA A 1 107 ? -2.956 1.194 -13.218 1.00 95.50 107 ALA A C 1
ATOM 897 O O . ALA A 1 107 ? -3.055 0.887 -14.401 1.00 95.50 107 ALA A O 1
ATOM 898 N N . ALA A 1 108 ? -3.513 0.460 -12.250 1.00 93.75 108 ALA A N 1
ATOM 899 C CA . ALA A 1 108 ? -4.143 -0.851 -12.448 1.00 93.75 108 ALA A CA 1
ATOM 900 C C . ALA A 1 108 ? -5.374 -0.844 -13.380 1.00 93.75 108 ALA A C 1
ATOM 902 O O . ALA A 1 108 ? -5.850 -1.899 -13.787 1.00 93.75 108 ALA A O 1
ATOM 903 N N . TRP A 1 109 ? -5.885 0.337 -13.740 1.00 93.19 109 TRP A N 1
ATOM 904 C CA . TRP A 1 109 ? -6.945 0.524 -14.737 1.00 93.19 109 TRP A CA 1
ATOM 905 C C . TRP A 1 109 ? -6.429 0.584 -16.187 1.00 93.19 109 TRP A C 1
ATOM 907 O O . TRP A 1 109 ? -7.216 0.783 -17.110 1.00 93.19 109 TRP A O 1
ATOM 917 N N . ARG A 1 110 ? -5.116 0.447 -16.405 1.00 93.50 110 ARG A N 1
ATOM 918 C CA . ARG A 1 110 ? -4.469 0.449 -17.721 1.00 93.50 110 ARG A CA 1
ATOM 919 C C . ARG A 1 110 ? -3.710 -0.854 -17.950 1.00 93.50 110 ARG A C 1
ATOM 921 O O . ARG A 1 110 ? -2.905 -1.259 -17.117 1.00 93.50 110 ARG A O 1
ATOM 928 N N . PHE A 1 111 ? -3.904 -1.464 -19.117 1.00 88.06 111 PHE A N 1
ATOM 929 C CA . PHE A 1 111 ? -3.193 -2.689 -19.504 1.00 88.06 111 PHE A CA 1
ATOM 930 C C . PHE A 1 111 ? -1.710 -2.457 -19.825 1.00 88.06 111 PHE A C 1
ATOM 932 O O . PHE A 1 111 ? -0.895 -3.358 -19.654 1.00 88.06 111 PHE A O 1
ATOM 939 N N . ASP A 1 112 ? -1.358 -1.253 -20.274 1.00 91.81 112 ASP A N 1
ATOM 940 C CA . ASP A 1 112 ? -0.009 -0.862 -20.692 1.00 91.81 112 ASP A CA 1
ATOM 941 C C . ASP A 1 112 ? 0.795 -0.168 -19.578 1.00 91.81 112 ASP A C 1
ATOM 943 O O . ASP A 1 112 ? 1.890 0.339 -19.820 1.00 91.81 112 ASP A O 1
ATOM 947 N N . ALA A 1 113 ? 0.263 -0.121 -18.353 1.00 92.88 113 ALA A N 1
ATOM 948 C CA . ALA A 1 113 ? 0.935 0.540 -17.246 1.00 92.88 113 ALA A CA 1
ATOM 949 C C . ALA A 1 113 ? 2.245 -0.174 -16.879 1.00 92.88 113 ALA A C 1
ATOM 951 O O . ALA A 1 113 ? 2.273 -1.361 -16.535 1.00 92.88 113 ALA A O 1
ATOM 952 N N . ALA A 1 114 ? 3.341 0.583 -16.900 1.00 93.44 114 ALA A N 1
ATOM 953 C CA . ALA A 1 114 ? 4.612 0.147 -16.347 1.00 93.44 114 ALA A CA 1
ATOM 954 C C . ALA A 1 114 ? 4.612 0.403 -14.831 1.00 93.44 114 ALA A C 1
ATOM 956 O O . ALA A 1 114 ? 4.426 1.551 -14.424 1.00 93.44 114 ALA A O 1
ATOM 957 N N . PRO A 1 115 ? 4.796 -0.631 -13.991 1.00 95.69 115 PRO A N 1
ATOM 958 C CA . PRO A 1 115 ? 4.870 -0.434 -12.555 1.00 95.69 115 PRO A CA 1
ATOM 959 C C . PRO A 1 115 ? 6.192 0.248 -12.178 1.00 95.69 115 PRO A C 1
ATOM 961 O O . PRO A 1 115 ? 7.250 -0.118 -12.694 1.00 95.69 115 PRO A O 1
ATOM 964 N N . ASP A 1 116 ? 6.143 1.195 -11.246 1.00 96.69 116 ASP A N 1
ATOM 965 C CA . ASP A 1 116 ? 7.323 1.857 -10.690 1.00 96.69 116 ASP A CA 1
ATOM 966 C C . ASP A 1 116 ? 7.391 1.645 -9.175 1.00 96.69 116 ASP A C 1
ATOM 968 O O . ASP A 1 116 ? 6.417 1.833 -8.451 1.00 96.69 116 ASP A O 1
ATOM 972 N N . TRP A 1 117 ? 8.551 1.206 -8.690 1.00 97.06 117 TRP A N 1
ATOM 973 C CA . TRP A 1 117 ? 8.824 1.011 -7.265 1.00 97.06 117 TRP A CA 1
ATOM 974 C C . TRP A 1 117 ? 9.773 2.067 -6.693 1.00 97.06 117 TRP A C 1
ATOM 976 O O . TRP A 1 117 ? 9.946 2.130 -5.477 1.00 97.06 117 TRP A O 1
ATOM 986 N N . LYS A 1 118 ? 10.423 2.865 -7.549 1.00 96.44 118 LYS A N 1
ATOM 987 C CA . LYS A 1 118 ? 11.548 3.728 -7.168 1.00 96.44 118 LYS A CA 1
ATOM 988 C C . LYS A 1 118 ? 11.102 4.974 -6.414 1.00 96.44 118 LYS A C 1
ATOM 990 O O . LYS A 1 118 ? 11.873 5.509 -5.619 1.00 96.44 118 LYS A O 1
ATOM 995 N N . ALA A 1 119 ? 9.887 5.454 -6.666 1.00 95.62 119 ALA A N 1
ATOM 996 C CA . ALA A 1 119 ? 9.395 6.656 -6.015 1.00 95.62 119 ALA A CA 1
ATOM 997 C C . ALA A 1 119 ? 9.116 6.428 -4.509 1.00 95.62 119 ALA A C 1
ATOM 999 O O . ALA A 1 119 ? 8.661 5.355 -4.100 1.00 95.62 119 ALA A O 1
ATOM 1000 N N . PRO A 1 120 ? 9.324 7.447 -3.653 1.00 95.50 120 PRO A N 1
ATOM 1001 C CA . PRO A 1 120 ? 9.072 7.363 -2.214 1.00 95.50 120 PRO A CA 1
ATOM 1002 C C . PRO A 1 120 ? 7.574 7.523 -1.902 1.00 95.50 120 PRO A C 1
ATOM 1004 O O . PRO A 1 120 ? 7.132 8.497 -1.291 1.00 95.50 120 PRO A O 1
ATOM 1007 N N . TYR A 1 121 ? 6.759 6.560 -2.335 1.00 95.88 121 TYR A N 1
ATOM 1008 C CA . TYR A 1 121 ? 5.296 6.654 -2.306 1.00 95.88 121 TYR A CA 1
ATOM 1009 C C . TYR A 1 121 ? 4.687 6.889 -0.921 1.00 95.88 121 TYR A C 1
ATOM 1011 O O . TYR A 1 121 ? 3.610 7.471 -0.817 1.00 95.88 121 TYR A O 1
ATOM 1019 N N . TYR A 1 122 ? 5.336 6.439 0.155 1.00 93.38 122 TYR A N 1
ATOM 1020 C CA . TYR A 1 122 ? 4.859 6.730 1.509 1.00 93.38 122 TYR A CA 1
ATOM 1021 C C . TYR A 1 122 ? 4.926 8.233 1.818 1.00 93.38 122 TYR A C 1
ATOM 1023 O O . TYR A 1 122 ? 3.956 8.808 2.307 1.00 93.38 122 TYR A O 1
ATOM 1031 N N . ASP A 1 123 ? 6.035 8.884 1.467 1.00 95.00 123 ASP A N 1
ATOM 1032 C CA . ASP A 1 123 ? 6.236 10.314 1.713 1.00 95.00 123 ASP A CA 1
ATOM 1033 C C . ASP A 1 123 ? 5.395 11.171 0.776 1.00 95.00 123 ASP A C 1
ATOM 1035 O O . ASP A 1 123 ? 4.849 12.187 1.198 1.00 95.00 123 ASP A O 1
ATOM 1039 N N . ILE A 1 124 ? 5.234 10.737 -0.477 1.00 96.31 124 ILE A N 1
ATOM 1040 C CA . ILE A 1 124 ? 4.343 11.397 -1.435 1.00 96.31 124 ILE A CA 1
ATOM 1041 C C . ILE A 1 124 ? 2.905 11.409 -0.903 1.00 96.31 124 ILE A C 1
ATOM 1043 O O . ILE A 1 124 ? 2.292 12.472 -0.840 1.00 96.31 124 ILE A O 1
ATOM 1047 N N . ARG A 1 125 ? 2.389 10.257 -0.447 1.00 96.06 125 ARG A N 1
ATOM 1048 C CA . ARG A 1 125 ? 1.039 10.159 0.131 1.00 96.06 125 ARG A CA 1
ATOM 1049 C C . ARG A 1 125 ? 0.879 11.026 1.374 1.00 96.06 125 ARG A C 1
ATOM 1051 O O . ARG A 1 125 ? -0.119 11.724 1.489 1.00 96.06 125 ARG A O 1
ATOM 1058 N N . ARG A 1 126 ? 1.873 11.019 2.267 1.00 95.38 126 ARG A N 1
ATOM 1059 C CA . ARG A 1 126 ? 1.863 11.823 3.495 1.00 95.38 126 ARG A CA 1
ATOM 1060 C C . ARG A 1 126 ? 1.794 13.325 3.201 1.00 95.38 126 ARG A C 1
ATOM 1062 O O . ARG A 1 126 ? 0.881 13.987 3.674 1.00 95.38 126 ARG A O 1
ATOM 1069 N N . ARG A 1 127 ? 2.700 13.839 2.361 1.00 95.44 127 ARG A N 1
ATOM 1070 C CA . ARG A 1 127 ? 2.730 15.265 1.981 1.00 95.44 127 ARG A CA 1
ATOM 1071 C C . ARG A 1 127 ? 1.456 15.698 1.264 1.00 95.44 127 ARG A C 1
ATOM 1073 O O . ARG A 1 127 ? 0.981 16.818 1.437 1.00 95.44 127 ARG A O 1
ATOM 1080 N N . LEU A 1 128 ? 0.900 14.814 0.439 1.00 96.19 128 LEU A N 1
ATOM 1081 C CA . LEU A 1 128 ? -0.331 15.116 -0.273 1.00 96.19 128 LEU A CA 1
ATOM 1082 C C . LEU A 1 128 ? -1.544 15.114 0.661 1.00 96.19 128 LEU A C 1
ATOM 1084 O O . LEU A 1 128 ? -2.395 15.987 0.531 1.00 96.19 128 LEU A O 1
ATOM 1088 N N . ALA A 1 129 ? -1.595 14.196 1.630 1.00 96.38 129 ALA A N 1
ATOM 1089 C CA . ALA A 1 129 ? -2.601 14.213 2.686 1.00 96.38 129 ALA A CA 1
ATOM 1090 C C . ALA A 1 129 ? -2.534 15.520 3.495 1.00 96.38 129 ALA A C 1
ATOM 1092 O O . ALA A 1 129 ? -3.559 16.171 3.669 1.00 96.38 129 ALA A O 1
ATOM 1093 N N . GLU A 1 130 ? -1.333 15.966 3.882 1.00 95.31 130 GLU A N 1
ATOM 1094 C CA . GLU A 1 130 ? -1.118 17.259 4.554 1.00 95.31 130 GLU A CA 1
ATOM 1095 C C . GLU A 1 130 ? -1.626 18.437 3.707 1.00 95.31 130 GLU A C 1
ATOM 1097 O O . GLU A 1 130 ? -2.361 19.288 4.200 1.00 95.31 130 GLU A O 1
ATOM 1102 N N . THR A 1 131 ? -1.305 18.451 2.409 1.00 95.88 131 THR A N 1
ATOM 1103 C CA . THR A 1 131 ? -1.746 19.501 1.471 1.00 95.88 131 THR A CA 1
ATOM 1104 C C . THR A 1 131 ? -3.270 19.533 1.305 1.00 95.88 131 THR A C 1
ATOM 1106 O O . THR A 1 131 ? -3.851 20.594 1.090 1.00 95.88 131 THR A O 1
ATOM 1109 N N . LEU A 1 132 ? -3.926 18.375 1.391 1.00 95.38 132 LEU A N 1
ATOM 1110 C CA . LEU A 1 132 ? -5.381 18.240 1.311 1.00 95.38 132 LEU A CA 1
ATOM 1111 C C . LEU A 1 132 ? -6.079 18.475 2.662 1.00 95.38 132 LEU A C 1
ATOM 1113 O O . LEU A 1 132 ? -7.303 18.407 2.718 1.00 95.38 132 LEU A O 1
ATOM 1117 N N . GLY A 1 133 ? -5.330 18.737 3.740 1.00 95.06 133 GLY A N 1
ATOM 1118 C CA . GLY A 1 133 ? -5.886 18.882 5.087 1.00 95.06 133 GLY A CA 1
ATOM 1119 C C . GLY A 1 133 ? -6.395 17.570 5.695 1.00 95.06 133 GLY A C 1
ATOM 1120 O O . GLY A 1 133 ? -7.151 17.600 6.662 1.00 95.06 133 GLY A O 1
ATOM 1121 N N . ILE A 1 134 ? -5.987 16.419 5.153 1.00 93.81 134 ILE A N 1
ATOM 1122 C CA . ILE A 1 134 ? -6.384 15.092 5.632 1.00 93.81 134 ILE A CA 1
ATOM 1123 C C . ILE A 1 134 ? -5.536 14.750 6.857 1.00 93.81 134 ILE A C 1
ATOM 1125 O O . ILE A 1 134 ? -4.401 14.279 6.752 1.00 93.81 134 ILE A O 1
ATOM 1129 N N . GLN A 1 135 ? -6.089 14.997 8.038 1.00 88.00 135 GLN A N 1
ATOM 1130 C CA . GLN A 1 135 ? -5.426 14.723 9.310 1.00 88.00 135 GLN A CA 1
ATOM 1131 C C . GLN A 1 135 ? -5.731 13.304 9.793 1.00 88.00 135 GLN A C 1
ATOM 1133 O O . GLN A 1 135 ? -6.790 12.746 9.512 1.00 88.00 135 GLN A O 1
ATOM 1138 N N . GLY A 1 136 ? -4.793 12.681 10.507 1.00 76.88 136 GLY A N 1
ATOM 1139 C CA . GLY A 1 136 ? -5.077 11.439 11.223 1.00 76.88 136 GLY A CA 1
ATOM 1140 C C . GLY A 1 136 ? -6.114 11.701 12.309 1.00 76.88 136 GLY A C 1
ATOM 1141 O O . GLY A 1 136 ? -6.037 12.721 12.995 1.00 76.88 136 GLY A O 1
ATOM 1142 N N . LYS A 1 137 ? -7.073 10.789 12.496 1.00 60.28 137 LYS A N 1
ATOM 1143 C CA . LYS A 1 137 ? -7.853 10.799 13.735 1.00 60.28 137 LYS A CA 1
ATOM 1144 C C . LYS A 1 137 ? -6.860 10.585 14.878 1.00 60.28 137 LYS A C 1
ATOM 1146 O O . LYS A 1 137 ? -6.124 9.603 14.863 1.00 60.28 137 LYS A O 1
ATOM 1151 N N . GLN A 1 138 ? -6.794 11.526 15.819 1.00 43.09 138 GLN A N 1
ATOM 1152 C CA . GLN A 1 138 ? -6.202 11.240 17.120 1.00 43.09 138 GLN A CA 1
ATOM 1153 C C . GLN A 1 138 ? -7.054 10.122 17.713 1.00 43.09 138 GLN A C 1
ATOM 1155 O O . GLN A 1 138 ? -8.254 10.317 17.911 1.00 43.09 138 GLN A O 1
ATOM 1160 N N . ASP A 1 139 ? -6.479 8.938 17.904 1.00 40.31 139 ASP A N 1
ATOM 1161 C CA . ASP A 1 139 ? -7.176 7.880 18.620 1.00 40.31 139 ASP A CA 1
ATOM 1162 C C . ASP A 1 139 ? -7.478 8.420 20.025 1.00 40.31 139 ASP A C 1
ATOM 1164 O O . ASP A 1 139 ? -6.568 8.679 20.813 1.00 40.31 139 ASP A O 1
ATOM 1168 N N . ALA A 1 140 ? -8.763 8.657 20.306 1.00 32.16 140 ALA A N 1
ATOM 1169 C CA . ALA A 1 140 ? -9.246 8.772 21.670 1.00 32.16 140 ALA A CA 1
ATOM 1170 C C . ALA A 1 140 ? -8.956 7.421 22.329 1.00 32.16 140 ALA A C 1
ATOM 1172 O O . ALA A 1 140 ? -9.520 6.398 21.932 1.00 32.16 140 ALA A O 1
ATOM 1173 N N . GLN A 1 141 ? -7.984 7.440 23.232 1.00 32.69 141 GLN A N 1
ATOM 1174 C CA . GLN A 1 141 ? -7.549 6.294 24.013 1.00 32.69 141 GLN A CA 1
ATOM 1175 C C . GLN A 1 141 ? -8.609 5.906 25.044 1.00 32.69 141 GLN A C 1
ATOM 1177 O O .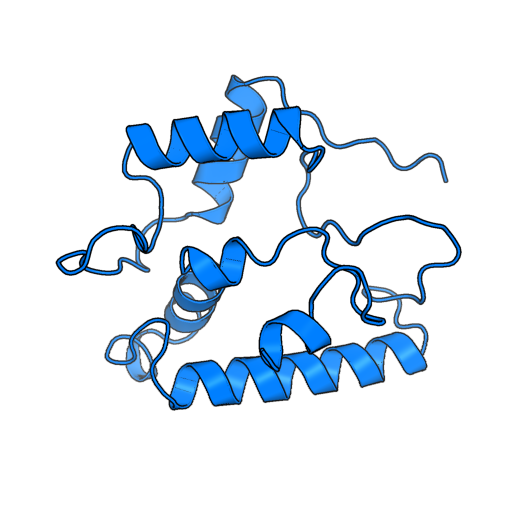 GLN A 1 141 ? -9.246 6.829 25.603 1.00 32.69 141 GLN A O 1
#

pLDDT: mean 92.16, std 10.8, range [32.16, 98.25]

Solvent-accessible surface area (backbone atoms only — not comparable to full-atom values): 8292 Å² total; per-residue (Å²): 108,70,69,54,56,55,42,20,60,90,24,95,60,12,19,78,66,62,56,48,60,66,28,19,48,52,41,18,57,56,24,65,75,42,46,91,82,30,66,87,61,53,75,80,35,67,75,52,51,53,48,52,54,53,53,49,52,53,48,53,53,37,28,77,67,49,28,94,90,44,50,67,75,91,60,96,72,60,56,68,98,57,83,41,46,76,50,73,67,50,40,50,54,48,49,53,51,29,57,76,70,66,66,47,30,25,54,71,93,44,95,83,54,73,71,49,44,84,66,66,55,70,58,54,51,51,55,49,29,56,75,69,67,40,56,40,74,77,78,84,125

Foldseek 3Di:
DVLCQLCDCVHQNRAPDPVCLLLCVLVLVVCVVPVVPRVPPDSPRPVVVVVSVVVSVVLVVCQVVCHPVRHGDPDSDGDDPAQFDPDPVLVVVLVVVCVVVVLTQFPNVDPPTDGDSPDPSNVVSVVSCVVVVGGHPPPPD

Mean predicted aligned error: 4.17 Å

Radius of gyration: 15.58 Å; Cα contacts (8 Å, |Δi|>4): 147; chains: 1; bounding box: 35×35×45 Å

Secondary structure (DSSP, 8-state):
-HHHHHHSTTSSS-BS--HHHHTTHHHHHHHHTSHHHHTT--TTSHHHHHHHHHHHHHHHHHHHTT-SSSPPP-SS--B--SSS---HHHHHHHHHHHHHTT-SS--TT-TTPPP---S-HHHHHHHHHHHTT-PPP----